Protein AF-A0AB94IKK4-F1 (afdb_monomer_lite)

Sequence (87 aa):
MVEAFEKTCGRRFPFKITKRRPGDVAICYANALKAKQKLGWRAEKGIEEMCIDSWRWQAENPHGYEQSKTNIESPHLSNSGDFLIKS

Radius of gyration: 23.3 Å; chains: 1; bounding box: 54×55×40 Å

Organism: NCBI:txid1131730

Foldseek 3Di:
DQVLLCVLLVHHDDDDDDDDDPPDDPDDDDDCVVCCVPVVDDDPDDPNVVSNVVVVQCVVCVPHPPPDPDDDDDPDPDDDPDDDDDD

Secondary structure (DSSP, 8-state):
-HHHHHHHHTS-------PPPTT--S-----THHHHHHH-------HHHHHHHHHHHHHH-TTTT----------------------

InterPro domains:
  IPR036291 NAD(P)-binding domain superfamily [SSF51735] (1-67)

pLDDT: mean 78.54, std 18.57, range [35.62, 95.25]

Structure (mmCIF, N/CA/C/O backbone):
data_AF-A0AB94IKK4-F1
#
_entry.id   AF-A0AB94IKK4-F1
#
loop_
_atom_site.group_PDB
_atom_site.id
_atom_site.type_symbol
_atom_site.label_atom_id
_atom_site.label_alt_id
_atom_site.label_comp_id
_atom_site.label_asym_id
_atom_site.label_entity_id
_atom_site.label_seq_id
_atom_site.pdbx_PDB_ins_code
_atom_site.Cartn_x
_atom_site.Cartn_y
_atom_site.Cartn_z
_atom_site.occupancy
_atom_site.B_iso_or_equiv
_atom_site.auth_seq_id
_atom_site.auth_comp_id
_atom_site.auth_asym_id
_atom_site.auth_atom_id
_atom_site.pdbx_PDB_model_num
ATOM 1 N N . MET A 1 1 ? -3.568 -0.058 -7.877 1.00 77.50 1 MET A N 1
ATOM 2 C CA . MET A 1 1 ? -2.178 -0.252 -7.405 1.00 77.50 1 MET A CA 1
ATOM 3 C C . MET A 1 1 ? -1.178 -0.155 -8.542 1.00 77.50 1 MET A C 1
ATOM 5 O O . MET A 1 1 ? -0.440 0.811 -8.517 1.00 77.50 1 MET A O 1
ATOM 9 N N . VAL A 1 2 ? -1.178 -1.049 -9.545 1.00 80.38 2 VAL A N 1
ATOM 10 C CA . VAL A 1 2 ? -0.234 -0.959 -10.689 1.00 80.38 2 VAL A CA 1
ATOM 11 C C . VAL A 1 2 ? -0.287 0.414 -11.363 1.00 80.38 2 VAL A C 1
ATOM 13 O O . VAL A 1 2 ? 0.734 1.070 -11.459 1.00 80.38 2 VAL A O 1
ATOM 16 N N . GLU A 1 3 ? -1.477 0.904 -11.710 1.00 83.25 3 GLU A N 1
ATOM 17 C CA . GLU A 1 3 ? -1.647 2.226 -12.334 1.00 83.25 3 GLU A CA 1
ATOM 18 C C . GLU A 1 3 ? -1.151 3.393 -11.461 1.00 83.25 3 GLU A C 1
ATOM 20 O O . GLU A 1 3 ? -0.469 4.289 -11.951 1.00 83.25 3 GLU A O 1
ATOM 25 N N . ALA A 1 4 ? -1.444 3.371 -10.155 1.00 80.81 4 ALA A N 1
ATOM 26 C CA . ALA A 1 4 ? -0.951 4.385 -9.221 1.00 80.81 4 ALA A CA 1
ATOM 27 C C . ALA A 1 4 ? 0.585 4.370 -9.152 1.00 80.81 4 ALA A C 1
ATOM 29 O O . ALA A 1 4 ? 1.210 5.424 -9.168 1.00 80.81 4 ALA A O 1
ATOM 30 N N . PHE A 1 5 ? 1.184 3.178 -9.161 1.00 82.19 5 PHE A N 1
ATOM 31 C CA . PHE A 1 5 ? 2.633 3.000 -9.176 1.00 82.19 5 PHE A CA 1
ATOM 32 C C . PHE A 1 5 ? 3.259 3.456 -10.507 1.00 82.19 5 PHE A C 1
ATOM 34 O O . PHE A 1 5 ? 4.286 4.125 -10.514 1.00 82.19 5 PHE A O 1
ATOM 41 N N . GLU A 1 6 ? 2.629 3.156 -11.647 1.00 87.62 6 GLU A N 1
ATOM 42 C CA . GLU A 1 6 ? 3.063 3.642 -12.965 1.00 87.62 6 GLU A CA 1
ATOM 43 C C . GLU A 1 6 ? 3.039 5.174 -13.038 1.00 87.62 6 GLU A C 1
ATOM 45 O O . GLU A 1 6 ? 3.984 5.786 -13.543 1.00 87.62 6 GLU A O 1
ATOM 50 N N . LYS A 1 7 ? 1.990 5.797 -12.482 1.00 84.56 7 LYS A N 1
ATOM 51 C CA . LYS A 1 7 ? 1.856 7.255 -12.381 1.00 84.56 7 LYS A CA 1
ATOM 52 C C . LYS A 1 7 ? 2.983 7.864 -11.543 1.00 84.56 7 LYS A C 1
ATOM 54 O O . LYS A 1 7 ? 3.548 8.871 -11.954 1.00 84.56 7 LYS 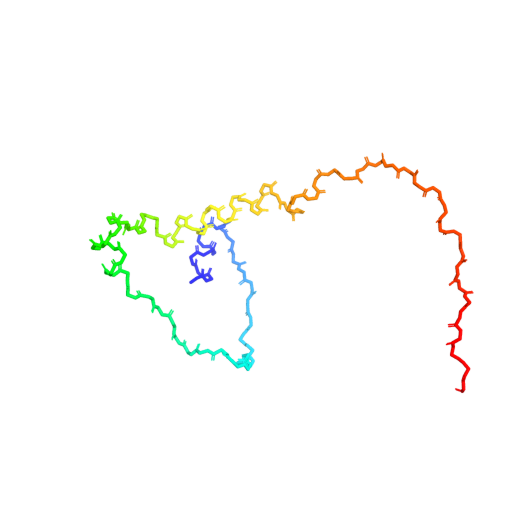A O 1
ATOM 59 N N . THR A 1 8 ? 3.343 7.258 -10.408 1.00 83.19 8 THR A N 1
ATOM 60 C CA . THR A 1 8 ? 4.416 7.776 -9.539 1.00 83.19 8 THR A CA 1
ATOM 61 C C . THR A 1 8 ? 5.813 7.552 -10.106 1.00 83.19 8 THR A C 1
ATOM 63 O O . THR A 1 8 ? 6.677 8.410 -9.954 1.00 83.19 8 THR A O 1
ATOM 66 N N . CYS A 1 9 ? 6.047 6.425 -10.782 1.00 78.06 9 CYS A N 1
ATOM 67 C CA . CYS A 1 9 ? 7.346 6.115 -11.384 1.00 78.06 9 CYS A CA 1
ATOM 68 C C . CYS A 1 9 ? 7.559 6.805 -12.740 1.00 78.06 9 CYS A C 1
ATOM 70 O O . CYS A 1 9 ? 8.680 6.814 -13.251 1.00 78.06 9 CYS A O 1
ATOM 72 N N . GLY A 1 10 ? 6.490 7.318 -13.362 1.00 81.88 10 GLY A N 1
ATOM 73 C CA . GLY A 1 10 ? 6.517 7.858 -14.723 1.00 81.88 10 GLY A CA 1
ATOM 74 C C . GLY A 1 10 ? 6.856 6.807 -15.788 1.00 81.88 10 GLY A C 1
ATOM 75 O O . GLY A 1 10 ? 7.359 7.150 -16.856 1.00 81.88 10 GLY A O 1
ATOM 76 N N . ARG A 1 11 ? 6.641 5.517 -15.497 1.00 80.00 11 ARG A N 1
ATOM 77 C CA . ARG A 1 11 ? 6.995 4.384 -16.368 1.00 80.00 11 ARG A CA 1
ATOM 78 C C . ARG A 1 11 ? 5.856 3.376 -16.399 1.00 80.00 11 ARG A C 1
ATOM 80 O O . ARG A 1 11 ? 5.222 3.134 -15.379 1.00 80.00 11 ARG A O 1
ATOM 87 N N . ARG A 1 12 ? 5.630 2.765 -17.564 1.00 84.50 12 ARG A N 1
ATOM 88 C CA . ARG A 1 12 ? 4.711 1.629 -17.713 1.00 84.50 12 ARG A CA 1
ATOM 89 C C . ARG A 1 12 ? 5.421 0.332 -17.346 1.00 84.50 12 ARG A C 1
ATOM 91 O O . ARG A 1 12 ? 6.554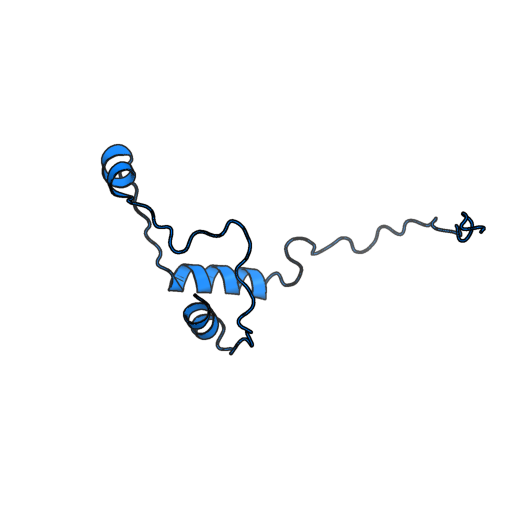 0.113 -17.776 1.00 84.50 12 ARG A O 1
ATOM 98 N N . PHE A 1 13 ? 4.746 -0.527 -16.594 1.00 83.31 13 PHE A N 1
ATOM 99 C CA . PHE A 1 13 ? 5.248 -1.836 -16.202 1.00 83.31 13 PHE A CA 1
ATOM 100 C C . PHE A 1 13 ? 4.463 -2.932 -16.928 1.00 83.31 13 PHE A C 1
ATOM 102 O O . PHE A 1 13 ? 3.237 -2.997 -16.814 1.00 83.31 13 PHE A O 1
ATOM 109 N N . PRO A 1 14 ? 5.137 -3.831 -17.661 1.00 88.06 14 PRO A N 1
ATOM 110 C CA . PRO A 1 14 ? 4.456 -4.962 -18.266 1.00 88.06 14 PRO A CA 1
ATOM 111 C C . PRO 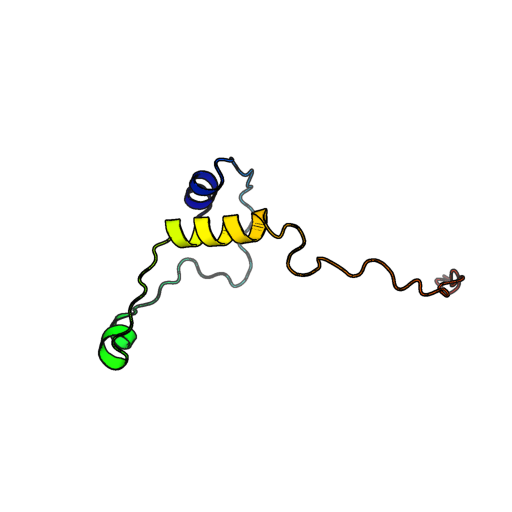A 1 14 ? 3.970 -5.918 -17.170 1.00 88.06 14 PRO A C 1
ATOM 113 O O . PRO A 1 14 ? 4.738 -6.330 -16.301 1.00 88.06 14 PRO A O 1
ATOM 116 N N . PHE A 1 15 ? 2.699 -6.312 -17.231 1.00 87.12 15 PHE A N 1
ATOM 117 C CA . PHE A 1 15 ? 2.143 -7.355 -16.374 1.00 87.12 15 PHE A CA 1
ATOM 118 C C . PHE A 1 15 ? 1.344 -8.360 -17.203 1.00 87.12 15 PHE A C 1
ATOM 120 O O . PHE A 1 15 ? 0.848 -8.057 -18.288 1.00 87.12 15 PHE A O 1
ATOM 127 N N . LYS A 1 16 ? 1.213 -9.580 -16.681 1.00 91.44 16 LYS A N 1
ATOM 128 C CA . LYS A 1 16 ? 0.422 -10.650 -17.287 1.00 91.44 16 LYS A CA 1
ATOM 129 C C . LYS A 1 16 ? -0.526 -11.218 -16.245 1.00 91.44 16 LYS A C 1
ATOM 131 O O . LYS A 1 16 ? -0.114 -11.515 -15.128 1.00 91.44 16 LYS A O 1
ATOM 136 N N . ILE A 1 17 ? -1.784 -11.402 -16.628 1.00 89.81 17 ILE A N 1
ATOM 137 C CA . ILE A 1 17 ? -2.765 -12.080 -15.782 1.00 89.81 17 ILE A CA 1
ATOM 138 C C . ILE A 1 17 ? -2.447 -13.579 -15.790 1.00 89.81 17 ILE A C 1
ATOM 140 O O . ILE A 1 17 ? -2.354 -14.203 -16.849 1.00 89.81 17 ILE A O 1
ATOM 144 N N . THR A 1 18 ? -2.254 -14.153 -14.606 1.00 90.44 18 THR A N 1
ATOM 145 C CA . THR A 1 18 ? -1.981 -15.580 -14.400 1.00 90.44 18 THR A CA 1
ATOM 146 C C . THR A 1 18 ? -3.087 -16.218 -13.556 1.00 90.44 18 THR A C 1
ATOM 148 O O . THR A 1 18 ? -4.054 -15.562 -13.163 1.00 90.44 18 THR A O 1
ATOM 151 N N . LYS A 1 19 ? -2.997 -17.534 -13.321 1.00 91.38 19 LYS A N 1
ATOM 152 C CA . LYS A 1 19 ? -3.959 -18.253 -12.474 1.00 91.38 19 LYS A CA 1
ATOM 153 C C . LYS A 1 19 ? -3.952 -17.670 -11.057 1.00 91.38 19 LYS A C 1
ATOM 155 O O . LYS A 1 19 ? -2.914 -17.225 -10.574 1.00 91.38 19 LYS A O 1
ATOM 160 N N . ARG A 1 20 ? -5.103 -17.721 -10.378 1.00 91.25 20 ARG A N 1
ATOM 161 C CA . ARG A 1 20 ? -5.204 -17.314 -8.970 1.00 91.25 20 ARG A CA 1
ATOM 162 C C . ARG A 1 20 ? -4.223 -18.110 -8.112 1.00 91.25 20 ARG A C 1
ATOM 164 O O . ARG A 1 20 ? -4.102 -19.325 -8.277 1.00 91.25 20 ARG A O 1
ATOM 171 N N . ARG A 1 21 ? -3.561 -17.427 -7.180 1.00 91.88 21 ARG A N 1
ATOM 172 C CA . ARG A 1 21 ? -2.730 -18.075 -6.170 1.00 91.88 21 ARG A CA 1
ATOM 173 C C . ARG A 1 21 ? -3.645 -18.802 -5.171 1.00 91.88 21 ARG A C 1
ATOM 175 O O . ARG A 1 21 ? -4.597 -18.193 -4.679 1.00 91.88 21 ARG A O 1
ATOM 182 N N . PRO A 1 22 ? -3.406 -20.092 -4.876 1.00 89.31 22 PRO A N 1
ATOM 183 C CA . PRO A 1 22 ? -4.173 -20.806 -3.860 1.00 89.31 22 PRO A CA 1
ATOM 184 C C . PRO A 1 22 ? -4.088 -20.091 -2.507 1.00 89.31 22 PRO A C 1
ATOM 186 O O . PRO A 1 22 ? -2.995 -19.744 -2.067 1.00 89.31 22 PRO A O 1
ATOM 189 N N . GLY A 1 23 ? -5.234 -19.880 -1.857 1.00 87.62 23 GLY A N 1
ATOM 190 C CA . GLY A 1 23 ? -5.323 -19.209 -0.555 1.00 87.62 23 GLY A CA 1
ATOM 191 C C . GLY A 1 23 ? -5.594 -17.700 -0.602 1.00 87.62 23 GLY A C 1
ATOM 192 O O . GLY A 1 23 ? -5.927 -17.134 0.436 1.00 87.62 23 GLY A O 1
ATOM 193 N N . ASP A 1 24 ? -5.532 -17.052 -1.771 1.00 88.94 24 ASP A N 1
ATOM 194 C CA . ASP A 1 24 ? -5.868 -15.627 -1.886 1.00 88.94 24 ASP A CA 1
ATOM 195 C C . ASP A 1 24 ? -7.389 -15.404 -1.805 1.00 88.94 24 ASP A C 1
ATOM 197 O O . ASP A 1 24 ? -8.172 -15.954 -2.589 1.00 88.94 24 ASP A O 1
ATOM 201 N N . VAL A 1 25 ? -7.813 -14.551 -0.869 1.00 80.44 25 VAL A N 1
ATOM 202 C CA . VAL A 1 25 ? -9.194 -14.055 -0.777 1.00 80.44 25 VAL A CA 1
ATOM 203 C C . VAL A 1 25 ? -9.450 -12.974 -1.829 1.00 80.44 25 VAL A C 1
ATOM 205 O O . VAL A 1 25 ? -8.547 -12.232 -2.204 1.00 80.44 25 VAL A O 1
ATOM 208 N N . ALA A 1 26 ? -10.693 -12.855 -2.304 1.00 83.56 26 ALA A N 1
ATOM 209 C CA . ALA A 1 26 ? -11.017 -11.936 -3.397 1.00 83.56 26 ALA A CA 1
ATOM 210 C C . ALA A 1 26 ? -10.810 -10.453 -3.033 1.00 83.56 26 ALA A C 1
ATOM 212 O O . ALA A 1 26 ? -10.309 -9.691 -3.855 1.00 83.56 26 ALA A O 1
ATOM 213 N N . ILE A 1 27 ? -11.219 -10.040 -1.828 1.00 87.12 27 ILE A N 1
ATOM 214 C CA . ILE A 1 27 ? -11.120 -8.662 -1.331 1.00 87.12 27 ILE A CA 1
ATOM 215 C C . ILE A 1 27 ? -10.918 -8.710 0.188 1.00 87.12 27 ILE A C 1
ATOM 217 O O . ILE A 1 27 ? -11.600 -9.466 0.878 1.00 87.12 27 ILE A O 1
ATOM 221 N N . CYS A 1 28 ? -10.012 -7.883 0.714 1.00 87.25 28 CYS A N 1
ATOM 222 C CA . CYS A 1 28 ? -9.797 -7.707 2.149 1.00 87.25 28 CYS A CA 1
ATOM 223 C C . CYS A 1 28 ? -9.544 -6.224 2.458 1.00 87.25 28 CYS A C 1
ATOM 225 O O . CYS A 1 28 ? -8.622 -5.627 1.905 1.00 87.25 28 CYS A O 1
ATOM 227 N N . TYR A 1 29 ? -10.365 -5.624 3.324 1.00 88.81 29 TYR A N 1
ATOM 228 C CA . TYR A 1 29 ? -10.202 -4.250 3.808 1.00 88.81 29 TYR A CA 1
ATOM 229 C C . TYR A 1 29 ? -10.532 -4.162 5.301 1.00 88.81 29 TYR A C 1
ATOM 231 O O . TYR A 1 29 ? -11.306 -4.958 5.832 1.00 88.81 29 TYR A O 1
ATOM 239 N N . ALA A 1 30 ? -9.947 -3.181 5.989 1.00 89.56 30 ALA A N 1
ATOM 240 C CA . ALA A 1 30 ? -10.120 -2.998 7.426 1.00 89.56 30 ALA A CA 1
ATOM 241 C C . ALA A 1 30 ? -11.152 -1.907 7.750 1.00 89.56 30 ALA A C 1
ATOM 243 O O . ALA A 1 30 ? -11.132 -0.824 7.165 1.00 89.56 30 ALA A O 1
ATOM 244 N N . ASN A 1 31 ? -12.001 -2.147 8.757 1.00 91.56 31 ASN A N 1
ATOM 245 C CA . ASN A 1 31 ? -12.756 -1.081 9.417 1.00 91.56 31 ASN A CA 1
ATOM 246 C C . ASN A 1 31 ? -11.903 -0.468 10.542 1.00 91.56 31 ASN A C 1
ATOM 248 O O . ASN A 1 31 ? -11.792 -1.027 11.635 1.00 91.56 31 ASN A O 1
ATOM 252 N N . ALA A 1 32 ? -11.318 0.701 10.280 1.00 90.69 32 ALA A N 1
ATOM 253 C CA . ALA A 1 32 ? -10.427 1.391 11.214 1.00 90.69 32 ALA A CA 1
ATOM 254 C C . ALA A 1 32 ? -11.150 2.217 12.303 1.00 90.69 32 ALA A C 1
ATOM 256 O O . ALA A 1 32 ? -10.489 2.882 13.104 1.00 90.69 32 ALA A O 1
ATOM 257 N N . LEU A 1 33 ? -12.491 2.183 12.381 1.00 93.00 33 LEU A N 1
ATOM 258 C CA . LEU A 1 33 ? -13.260 3.018 13.316 1.00 93.00 33 LEU A CA 1
ATOM 259 C C . LEU A 1 33 ? -12.869 2.774 14.781 1.00 93.00 33 LEU A C 1
ATOM 261 O O . LEU A 1 33 ? -12.720 3.724 15.549 1.00 93.00 33 LEU A O 1
ATOM 265 N N . LYS A 1 34 ? -12.636 1.512 15.158 1.00 90.69 34 LYS A N 1
ATOM 266 C CA . LYS A 1 34 ? -12.235 1.140 16.524 1.00 90.69 34 LYS A CA 1
ATOM 267 C C . LYS A 1 34 ? -10.886 1.751 16.917 1.00 90.69 34 LYS A C 1
ATOM 269 O O . LYS A 1 34 ? -10.741 2.204 18.049 1.00 90.69 34 LYS A O 1
ATOM 274 N N . ALA A 1 35 ? -9.920 1.785 15.996 1.00 91.94 35 ALA A N 1
ATOM 275 C CA . ALA A 1 35 ? -8.612 2.396 16.235 1.00 91.94 35 ALA A CA 1
ATOM 276 C C . ALA A 1 35 ? -8.743 3.915 16.418 1.00 91.94 35 ALA A C 1
ATOM 278 O O . ALA A 1 35 ? -8.212 4.458 17.382 1.00 91.94 35 ALA A O 1
ATOM 279 N N . LYS A 1 36 ? -9.552 4.575 15.580 1.00 92.12 36 LYS A N 1
ATOM 280 C CA . LYS A 1 36 ? -9.851 6.007 15.720 1.00 92.12 36 LYS A CA 1
ATOM 281 C C . LYS A 1 36 ? -10.476 6.339 17.074 1.00 92.12 36 LYS A C 1
ATOM 283 O O . LYS A 1 36 ? -10.052 7.281 17.728 1.00 92.12 36 LYS A O 1
ATOM 288 N N . GLN A 1 37 ? -11.474 5.567 17.500 1.00 93.75 37 GLN A N 1
ATOM 289 C CA . GLN A 1 37 ? -12.204 5.829 18.743 1.00 93.75 37 GLN A CA 1
ATOM 290 C C . GLN A 1 37 ? -11.370 5.560 19.997 1.00 93.75 37 GLN A C 1
ATOM 292 O O . GLN A 1 37 ? -11.481 6.301 20.966 1.00 93.75 37 GLN A O 1
ATOM 297 N N . LYS A 1 38 ? -10.564 4.491 20.001 1.00 93.75 38 LYS A N 1
ATOM 298 C CA . LYS A 1 38 ? -9.833 4.066 21.204 1.00 93.75 38 LYS A CA 1
ATOM 299 C C . LYS A 1 38 ? -8.428 4.638 21.315 1.00 93.75 38 LYS A C 1
ATOM 301 O O . LYS A 1 38 ? -7.954 4.832 22.425 1.00 93.75 38 LYS A O 1
ATOM 306 N N . LEU A 1 39 ? -7.762 4.851 20.185 1.00 93.81 39 LEU A N 1
ATOM 307 C CA . LEU A 1 39 ? -6.360 5.269 20.137 1.00 93.81 39 LEU A CA 1
ATOM 308 C C . LEU A 1 39 ? -6.202 6.701 19.615 1.00 93.81 39 LEU A C 1
ATOM 310 O O . LEU A 1 39 ? -5.084 7.195 19.556 1.00 93.81 39 LEU A O 1
ATOM 314 N N . GLY A 1 40 ? -7.287 7.345 19.164 1.00 92.25 40 GLY A N 1
ATOM 315 C CA . GLY A 1 40 ? -7.213 8.637 18.474 1.00 92.25 40 GLY A CA 1
ATOM 316 C C . GLY A 1 40 ? -6.474 8.575 17.132 1.00 92.25 40 GLY A C 1
ATOM 317 O O . GLY A 1 40 ? -6.213 9.608 16.526 1.00 92.25 40 GLY A O 1
ATOM 318 N N . TRP A 1 41 ? -6.133 7.376 16.656 1.00 95.25 41 TRP A N 1
ATOM 319 C CA . TRP A 1 41 ? -5.245 7.177 15.517 1.00 95.25 41 TRP A CA 1
ATOM 320 C C . TRP A 1 41 ? -6.012 7.064 14.195 1.00 95.25 41 TRP A C 1
ATOM 322 O O . TRP A 1 41 ? -7.068 6.426 14.117 1.00 95.25 41 TRP A O 1
ATOM 332 N N . ARG A 1 42 ? -5.452 7.639 13.127 1.00 93.50 42 ARG A N 1
ATOM 333 C CA . ARG A 1 42 ? -5.965 7.553 11.755 1.00 93.50 42 ARG A CA 1
ATOM 334 C C . ARG A 1 42 ? -4.794 7.471 10.773 1.00 93.50 42 ARG A C 1
ATOM 336 O O . ARG A 1 42 ? -3.777 8.115 10.982 1.00 93.50 42 ARG A O 1
ATOM 343 N N . ALA A 1 43 ? -4.962 6.729 9.679 1.00 92.12 43 ALA A N 1
ATOM 344 C CA . ALA A 1 43 ? -4.038 6.799 8.550 1.00 92.12 43 ALA A CA 1
ATOM 345 C C . ALA A 1 43 ? -4.124 8.178 7.867 1.00 92.12 43 ALA A C 1
ATOM 347 O O . ALA A 1 43 ? -5.205 8.593 7.439 1.00 92.12 43 ALA A O 1
ATOM 348 N N . GLU A 1 44 ? -2.992 8.873 7.787 1.00 93.50 44 GLU A N 1
ATOM 349 C CA . GLU A 1 44 ? -2.898 10.238 7.246 1.00 93.50 44 GLU A CA 1
ATOM 350 C C . GLU A 1 44 ? -2.465 10.274 5.778 1.00 93.50 44 GLU A C 1
ATOM 352 O O . GLU A 1 44 ? -2.817 11.202 5.057 1.00 93.50 44 GLU A O 1
ATOM 357 N N . LYS A 1 45 ? -1.728 9.251 5.333 1.00 93.06 45 LYS A N 1
ATOM 358 C CA . LYS A 1 45 ? -1.220 9.125 3.964 1.00 93.06 45 LYS A CA 1
ATOM 359 C C . LYS A 1 45 ? -2.158 8.277 3.107 1.00 93.06 45 LYS A C 1
ATOM 361 O O . LYS A 1 45 ? -2.691 7.270 3.579 1.00 93.06 45 LYS A O 1
ATOM 366 N N . GLY A 1 46 ? -2.342 8.681 1.855 1.00 91.06 46 GLY A N 1
ATOM 367 C CA . GLY A 1 46 ? -3.092 7.943 0.851 1.00 91.06 46 GLY A CA 1
ATOM 368 C C . GLY A 1 46 ? -2.221 6.968 0.059 1.00 91.06 46 GLY A C 1
ATOM 369 O O . GLY A 1 46 ? -1.049 6.727 0.350 1.00 91.06 46 GLY A O 1
ATOM 370 N N . ILE A 1 47 ? -2.829 6.377 -0.969 1.00 88.50 47 ILE A N 1
ATOM 371 C CA . ILE A 1 47 ? -2.180 5.371 -1.818 1.00 88.50 47 ILE A CA 1
ATOM 372 C C . ILE A 1 47 ? -1.108 5.998 -2.719 1.00 88.50 47 ILE A C 1
ATOM 374 O O . ILE A 1 47 ? -0.109 5.343 -3.009 1.00 88.50 47 ILE A O 1
ATOM 378 N N . GLU A 1 48 ? -1.286 7.249 -3.151 1.00 87.38 48 GLU A N 1
ATOM 379 C CA . GLU A 1 48 ? -0.298 7.935 -3.990 1.00 87.38 48 GLU A CA 1
ATOM 380 C C . GLU A 1 48 ? 0.989 8.205 -3.203 1.00 87.38 48 GLU A C 1
ATOM 382 O O . GLU A 1 48 ? 2.068 7.842 -3.668 1.00 87.38 48 GLU A O 1
ATOM 387 N N . GLU A 1 49 ? 0.885 8.727 -1.977 1.00 88.50 49 GLU A N 1
ATOM 388 C CA . GLU A 1 49 ? 2.036 8.966 -1.099 1.00 88.50 49 GLU A CA 1
ATOM 389 C C . GLU A 1 49 ? 2.770 7.662 -0.772 1.00 88.50 49 GLU A C 1
ATOM 391 O O . GLU A 1 49 ? 3.998 7.620 -0.807 1.00 88.50 49 GLU A O 1
ATOM 396 N N . MET A 1 50 ? 2.032 6.571 -0.534 1.00 91.31 50 MET A N 1
ATOM 397 C CA . MET A 1 50 ? 2.628 5.244 -0.349 1.00 91.31 50 MET A CA 1
ATOM 398 C C . MET A 1 50 ? 3.443 4.794 -1.571 1.00 91.31 50 MET A C 1
ATOM 400 O O . MET A 1 50 ? 4.536 4.246 -1.410 1.00 91.31 50 MET A O 1
ATOM 404 N N . CYS A 1 51 ? 2.927 5.005 -2.787 1.00 89.75 51 CYS A N 1
ATOM 405 C CA . CYS A 1 51 ? 3.627 4.633 -4.018 1.00 89.75 51 CYS A CA 1
ATOM 406 C C . CYS A 1 51 ? 4.878 5.504 -4.241 1.00 89.75 51 CYS A C 1
ATOM 408 O O . CYS A 1 51 ? 5.926 4.968 -4.596 1.00 89.75 51 CYS A O 1
ATOM 410 N N . ILE A 1 52 ? 4.800 6.814 -3.966 1.00 89.94 52 ILE A N 1
ATOM 411 C CA . ILE A 1 52 ? 5.940 7.744 -4.057 1.00 89.94 52 ILE A CA 1
ATOM 412 C C . ILE A 1 52 ? 7.048 7.347 -3.081 1.00 89.94 52 ILE A C 1
ATOM 414 O O . ILE A 1 52 ? 8.197 7.209 -3.499 1.00 89.94 52 ILE A O 1
ATOM 418 N N . ASP A 1 53 ? 6.712 7.137 -1.804 1.00 91.12 53 ASP A N 1
ATOM 419 C CA . ASP A 1 53 ? 7.687 6.783 -0.765 1.00 91.12 53 ASP A CA 1
ATOM 420 C C . ASP A 1 53 ? 8.365 5.439 -1.096 1.00 91.12 53 ASP A C 1
ATOM 422 O O . ASP A 1 53 ? 9.588 5.311 -1.001 1.00 91.12 53 ASP A O 1
ATOM 426 N N . SER A 1 54 ? 7.588 4.458 -1.575 1.00 90.81 54 SER A N 1
ATOM 427 C CA . SER A 1 54 ? 8.110 3.149 -1.996 1.00 90.81 54 SER A CA 1
ATOM 428 C C . SER A 1 54 ? 9.053 3.260 -3.196 1.00 90.81 54 SER A C 1
ATOM 430 O O . SER A 1 54 ? 10.116 2.640 -3.211 1.00 90.81 54 SER A O 1
ATOM 432 N N . TRP A 1 55 ? 8.678 4.049 -4.210 1.00 89.38 55 TRP A N 1
ATOM 433 C CA . TRP A 1 55 ? 9.506 4.245 -5.397 1.00 89.38 55 TRP A CA 1
ATOM 434 C C . TRP A 1 55 ? 10.787 5.009 -5.080 1.00 89.38 55 TRP A C 1
ATOM 436 O O . TRP A 1 55 ? 11.849 4.598 -5.537 1.00 89.38 55 TRP A O 1
ATOM 446 N N . ARG A 1 56 ? 10.713 6.074 -4.271 1.00 91.62 56 ARG A N 1
ATOM 447 C CA . ARG A 1 56 ? 11.894 6.830 -3.832 1.00 91.62 56 ARG A CA 1
ATOM 448 C C . ARG A 1 56 ? 12.902 5.902 -3.165 1.00 91.62 56 ARG A C 1
ATOM 450 O O . ARG A 1 56 ? 14.055 5.866 -3.584 1.00 91.62 56 ARG A O 1
ATOM 457 N N . TRP A 1 57 ? 12.444 5.097 -2.202 1.00 92.81 57 TRP A N 1
ATOM 458 C CA . TRP A 1 57 ? 13.302 4.124 -1.531 1.00 92.81 57 TRP A CA 1
ATOM 459 C C . TRP A 1 57 ? 13.951 3.155 -2.524 1.00 92.81 57 TRP A C 1
ATOM 461 O O . TRP A 1 57 ? 15.168 2.989 -2.511 1.00 92.81 57 TRP A O 1
ATOM 471 N N . GLN A 1 58 ? 13.162 2.546 -3.412 1.00 91.81 58 GLN A N 1
ATOM 472 C CA . GLN A 1 58 ? 13.664 1.563 -4.373 1.00 91.81 58 GLN A CA 1
ATOM 473 C C . GLN A 1 58 ? 14.620 2.169 -5.415 1.00 91.81 58 GLN A C 1
ATOM 475 O O . GLN A 1 58 ? 15.559 1.497 -5.843 1.00 91.81 58 GLN A O 1
ATOM 480 N N . ALA A 1 59 ? 14.386 3.414 -5.834 1.00 88.38 59 ALA A N 1
ATOM 481 C CA . ALA A 1 59 ? 15.224 4.125 -6.794 1.00 88.38 59 ALA A CA 1
ATOM 482 C C . ALA A 1 59 ? 16.580 4.521 -6.189 1.00 88.38 59 ALA A C 1
ATOM 484 O O . ALA A 1 59 ? 17.601 4.421 -6.865 1.00 88.38 59 ALA A O 1
ATOM 485 N N . GLU A 1 60 ? 16.594 4.933 -4.920 1.00 91.62 60 GLU A N 1
ATOM 486 C CA . GLU A 1 60 ? 17.814 5.286 -4.182 1.00 91.62 60 GLU A CA 1
ATOM 487 C C . GLU A 1 60 ? 18.573 4.046 -3.677 1.00 91.62 60 GLU A C 1
ATOM 489 O O . GLU A 1 60 ? 19.786 4.090 -3.480 1.00 91.62 60 GLU A O 1
ATOM 494 N N . ASN A 1 61 ? 17.878 2.915 -3.511 1.00 91.62 61 ASN A N 1
ATOM 495 C CA . ASN A 1 61 ? 18.427 1.675 -2.963 1.00 91.62 61 ASN A CA 1
ATOM 496 C C . ASN A 1 61 ? 18.127 0.483 -3.890 1.00 91.62 61 ASN A C 1
ATOM 498 O O . ASN A 1 61 ? 17.382 -0.427 -3.514 1.00 91.62 61 ASN A O 1
ATOM 502 N N . PRO A 1 62 ? 18.712 0.437 -5.102 1.00 89.25 62 PRO A N 1
ATOM 503 C CA . PRO A 1 62 ? 18.425 -0.621 -6.075 1.00 89.25 62 PRO A CA 1
ATOM 504 C C . PRO A 1 62 ? 18.807 -2.024 -5.577 1.00 89.25 62 PRO A C 1
ATOM 506 O O . PRO A 1 62 ? 18.153 -2.998 -5.941 1.00 89.25 62 PRO A O 1
ATOM 509 N N . HIS A 1 63 ? 19.813 -2.122 -4.703 1.00 91.31 63 HIS A N 1
ATOM 510 C CA . HIS A 1 63 ? 20.251 -3.362 -4.046 1.00 91.31 63 HIS A CA 1
ATOM 511 C C . HIS A 1 63 ? 19.790 -3.448 -2.580 1.00 91.31 63 HIS A C 1
ATOM 513 O O . HIS A 1 63 ? 20.353 -4.188 -1.776 1.00 91.31 63 HIS A O 1
ATOM 519 N N . GLY A 1 64 ? 18.779 -2.657 -2.207 1.00 88.12 64 GLY A N 1
ATOM 520 C CA . GLY A 1 64 ? 18.331 -2.539 -0.825 1.00 88.12 64 GLY A CA 1
ATOM 521 C C . GLY A 1 64 ? 19.467 -2.092 0.096 1.00 88.12 64 GLY A C 1
ATOM 522 O O . GLY A 1 64 ? 20.237 -1.193 -0.238 1.00 88.12 64 GLY A O 1
ATOM 523 N N . TYR A 1 65 ? 19.577 -2.740 1.253 1.00 88.69 65 TYR A N 1
ATOM 524 C CA . TYR A 1 65 ? 20.576 -2.418 2.274 1.00 88.69 65 TYR A CA 1
ATOM 525 C C . TYR A 1 65 ? 21.979 -2.993 1.993 1.00 88.69 65 TYR A C 1
ATOM 527 O O . TYR A 1 65 ? 22.890 -2.749 2.777 1.00 88.69 65 TYR A O 1
ATOM 535 N N . GLU A 1 66 ? 22.193 -3.739 0.902 1.00 83.12 66 GLU A N 1
ATOM 536 C CA . GLU A 1 66 ? 23.477 -4.406 0.600 1.00 83.12 66 GLU A CA 1
ATOM 537 C C . GLU A 1 66 ? 24.550 -3.480 -0.010 1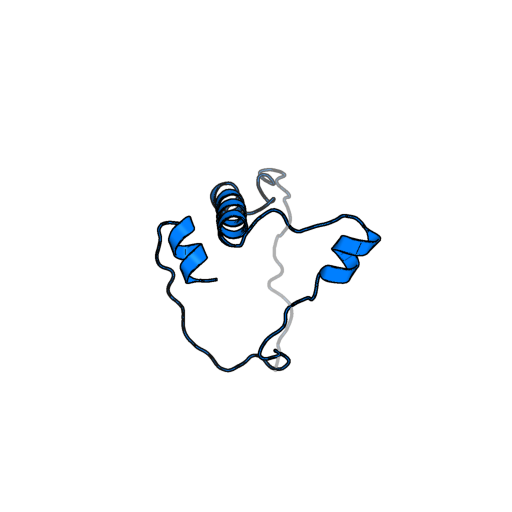.00 83.12 66 GLU A C 1
ATOM 539 O O . GLU A 1 66 ? 25.488 -3.928 -0.673 1.00 83.12 66 GLU A O 1
ATOM 544 N N . GLN A 1 67 ? 24.467 -2.170 0.223 1.00 64.50 67 GLN A N 1
ATOM 545 C CA . GLN A 1 67 ? 25.528 -1.251 -0.181 1.00 64.50 67 GLN A CA 1
ATOM 546 C C . GLN A 1 67 ? 26.713 -1.376 0.791 1.00 64.50 67 GLN A C 1
ATOM 548 O O . GLN A 1 67 ? 26.696 -0.822 1.886 1.00 64.50 67 GLN A O 1
ATOM 553 N N . SER A 1 68 ? 27.744 -2.103 0.344 1.00 57.81 68 SER A N 1
ATOM 554 C CA . SER A 1 68 ? 29.055 -2.378 0.970 1.00 57.81 68 SER A CA 1
ATOM 555 C C . SER A 1 68 ? 29.194 -3.686 1.776 1.00 57.81 68 SER A C 1
ATOM 557 O O . SER A 1 68 ? 29.250 -3.731 3.000 1.00 57.81 68 SER A O 1
ATOM 559 N N . LYS A 1 69 ? 29.433 -4.781 1.048 1.00 53.94 69 LYS A N 1
ATOM 560 C CA . LYS A 1 69 ? 30.501 -5.727 1.414 1.00 53.94 69 LYS A CA 1
ATOM 561 C C . LYS A 1 69 ? 31.487 -5.814 0.254 1.00 53.94 69 LYS A C 1
ATOM 563 O O . LYS A 1 69 ? 31.619 -6.853 -0.381 1.00 53.94 69 LYS A O 1
ATOM 568 N N . THR A 1 70 ? 32.150 -4.706 -0.056 1.00 46.28 70 THR A N 1
ATOM 569 C CA . THR A 1 70 ? 33.292 -4.737 -0.973 1.00 46.28 70 THR A CA 1
ATOM 570 C C . THR A 1 70 ? 34.563 -4.775 -0.126 1.00 46.28 70 THR A C 1
ATOM 572 O O . THR A 1 70 ? 34.817 -3.850 0.638 1.00 46.28 70 THR A O 1
ATOM 575 N N . ASN A 1 71 ? 35.322 -5.863 -0.280 1.00 49.94 71 ASN A N 1
ATOM 576 C CA . ASN A 1 71 ? 36.641 -6.173 0.290 1.00 49.94 71 ASN A CA 1
ATOM 577 C C . ASN A 1 71 ? 36.733 -6.577 1.770 1.00 49.94 71 ASN A C 1
ATOM 579 O O . ASN A 1 71 ? 37.256 -5.851 2.609 1.00 49.94 71 ASN A O 1
ATOM 583 N N . ILE A 1 72 ? 36.414 -7.845 2.034 1.00 54.28 72 ILE A N 1
ATOM 584 C CA . ILE A 1 72 ? 37.378 -8.704 2.735 1.00 54.28 72 ILE A CA 1
ATOM 585 C C . ILE A 1 72 ? 37.646 -9.877 1.792 1.00 54.28 72 ILE A C 1
ATOM 587 O O . ILE A 1 72 ? 36.807 -10.768 1.653 1.00 54.28 72 ILE A O 1
ATOM 591 N N . GLU A 1 73 ? 38.774 -9.837 1.082 1.00 48.97 73 GLU A N 1
ATOM 592 C CA . GLU A 1 73 ? 39.298 -11.003 0.371 1.00 48.97 73 GLU A CA 1
ATOM 593 C C . GLU A 1 73 ? 39.389 -12.164 1.365 1.00 48.97 73 GLU A C 1
ATOM 595 O O . GLU A 1 73 ? 40.165 -12.125 2.317 1.00 48.97 73 GLU A O 1
ATOM 600 N N . SER A 1 74 ? 38.559 -13.185 1.177 1.00 44.47 74 SER A N 1
ATOM 601 C CA . SER A 1 74 ? 38.751 -14.473 1.833 1.00 44.47 74 SER A CA 1
ATOM 602 C C . SER A 1 74 ? 39.311 -15.417 0.772 1.00 44.47 74 SER A C 1
ATOM 604 O O . SER A 1 74 ? 38.5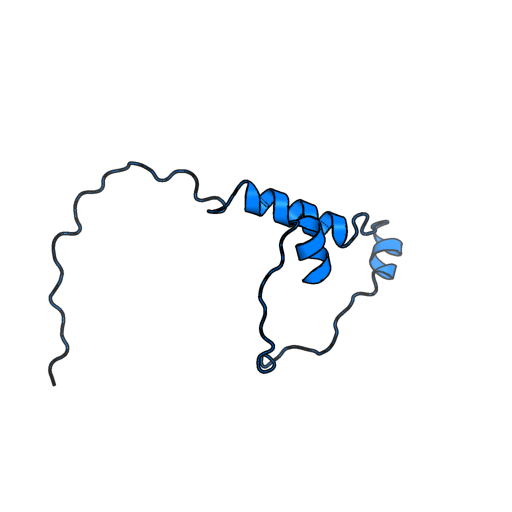67 -15.799 -0.136 1.00 44.47 74 SER A O 1
ATOM 606 N N . PRO A 1 75 ? 40.609 -15.774 0.819 1.00 52.34 75 PRO A N 1
ATOM 607 C CA . PRO A 1 75 ? 41.091 -16.911 0.056 1.00 52.34 75 PRO A CA 1
ATOM 608 C C . PRO A 1 75 ? 40.412 -18.165 0.623 1.00 52.34 75 PRO A C 1
ATOM 610 O O . PRO A 1 75 ? 39.984 -18.172 1.774 1.00 52.34 75 PRO A O 1
ATOM 613 N N . HIS A 1 76 ? 40.346 -19.230 -0.171 1.00 47.34 76 HIS A N 1
ATOM 614 C CA . HIS A 1 76 ? 39.778 -20.547 0.165 1.00 47.34 76 HIS A CA 1
ATOM 615 C C . HIS A 1 76 ? 38.303 -20.763 -0.192 1.00 47.34 76 HIS A C 1
ATOM 617 O O . HIS A 1 76 ? 37.468 -21.048 0.657 1.00 47.34 76 HIS A O 1
ATOM 623 N N . LEU A 1 77 ? 38.034 -20.826 -1.496 1.00 41.19 77 LEU A N 1
ATOM 624 C CA . LEU A 1 77 ? 37.263 -21.948 -2.038 1.00 41.19 77 LEU A CA 1
ATOM 625 C C . LEU A 1 77 ? 38.033 -22.539 -3.225 1.00 41.19 77 LEU A C 1
ATOM 627 O O . LEU A 1 77 ? 37.711 -22.326 -4.390 1.00 41.19 77 LEU A O 1
ATOM 631 N N . SER A 1 78 ? 39.109 -23.260 -2.907 1.00 39.50 78 SER A N 1
ATOM 632 C CA . SER A 1 78 ? 39.693 -24.239 -3.820 1.00 39.50 78 SER A CA 1
ATOM 633 C C . SER A 1 78 ? 38.804 -25.480 -3.844 1.00 39.50 78 SER A C 1
ATOM 635 O O . SER A 1 78 ? 38.532 -26.040 -2.787 1.00 39.50 78 SER A O 1
ATOM 637 N N . ASN A 1 79 ? 38.419 -25.901 -5.049 1.00 45.22 79 ASN A N 1
ATOM 638 C CA . ASN A 1 79 ? 38.007 -27.251 -5.436 1.00 45.22 79 ASN A CA 1
ATOM 639 C C . ASN A 1 79 ? 37.137 -28.053 -4.459 1.00 45.22 79 ASN A C 1
ATOM 641 O O . ASN A 1 79 ? 37.621 -28.665 -3.512 1.00 45.22 79 ASN A O 1
ATOM 645 N N . SER A 1 80 ? 35.875 -28.240 -4.831 1.00 42.81 80 SER A N 1
ATOM 646 C CA . SER A 1 80 ? 35.153 -29.482 -4.528 1.00 42.81 80 SER A CA 1
ATOM 647 C C . SER A 1 80 ? 34.195 -29.807 -5.670 1.00 42.81 80 SER A C 1
ATOM 649 O O . SER A 1 80 ? 32.982 -29.879 -5.506 1.00 42.81 80 SER A O 1
ATOM 651 N N . GLY A 1 81 ? 34.765 -29.984 -6.864 1.00 49.12 81 GLY A N 1
ATOM 652 C CA . GLY A 1 81 ? 34.190 -30.892 -7.845 1.00 49.12 81 GLY A CA 1
ATOM 653 C C . GLY A 1 81 ? 34.581 -32.312 -7.457 1.00 49.12 81 GLY A C 1
ATOM 654 O O . GLY A 1 81 ? 35.559 -32.808 -7.992 1.00 49.12 81 GLY A O 1
ATOM 655 N N . ASP A 1 82 ? 33.889 -32.903 -6.480 1.00 50.75 82 ASP A N 1
ATOM 656 C CA . ASP A 1 82 ? 33.864 -34.357 -6.262 1.00 50.75 82 ASP A CA 1
ATOM 657 C C . ASP A 1 82 ? 32.868 -34.716 -5.145 1.00 50.75 82 ASP A C 1
ATOM 659 O O . ASP A 1 82 ? 33.233 -34.823 -3.978 1.00 50.75 82 ASP A O 1
ATOM 663 N N . PHE A 1 83 ? 31.583 -34.886 -5.482 1.00 35.62 83 PHE A N 1
ATOM 664 C CA . PHE A 1 83 ? 30.726 -35.820 -4.740 1.00 35.62 83 PHE A CA 1
ATOM 665 C C . PHE A 1 83 ? 29.481 -36.237 -5.547 1.00 35.62 83 PHE A C 1
ATOM 667 O O . PHE A 1 83 ? 28.446 -35.581 -5.538 1.00 35.62 83 PHE A O 1
ATOM 674 N N . LEU A 1 84 ? 29.628 -37.375 -6.231 1.00 38.09 84 LEU A N 1
ATOM 675 C CA . LEU A 1 84 ? 28.639 -38.453 -6.375 1.00 38.09 84 LEU A CA 1
ATOM 676 C C . LEU A 1 84 ? 27.240 -38.141 -6.949 1.00 38.09 84 LEU A C 1
ATOM 678 O O . LEU A 1 84 ? 26.309 -37.871 -6.199 1.00 38.09 84 LEU A O 1
ATOM 682 N N . ILE A 1 85 ? 27.040 -38.481 -8.231 1.00 39.31 85 ILE A N 1
ATOM 683 C CA . ILE A 1 85 ? 25.949 -39.396 -8.624 1.00 39.31 85 ILE A CA 1
ATOM 684 C C . ILE A 1 85 ? 26.534 -40.477 -9.548 1.00 39.31 85 ILE A C 1
ATOM 686 O O . ILE A 1 85 ? 26.818 -40.235 -10.718 1.00 39.31 85 ILE A O 1
ATOM 690 N N . LYS A 1 86 ? 26.745 -41.672 -8.982 1.00 37.78 86 LYS A N 1
ATOM 691 C CA . LYS A 1 86 ? 26.849 -42.943 -9.707 1.00 37.78 86 LYS A CA 1
ATOM 692 C C . LYS A 1 86 ? 25.460 -43.584 -9.718 1.00 37.78 86 LYS A C 1
ATOM 694 O O . LYS A 1 86 ? 24.962 -43.888 -8.636 1.00 37.78 86 LYS A O 1
ATOM 699 N N . SER A 1 87 ? 24.912 -43.836 -10.904 1.00 45.12 87 SER A N 1
ATOM 700 C CA . SER A 1 87 ? 24.103 -45.014 -11.270 1.00 45.12 87 SER A CA 1
ATOM 701 C C 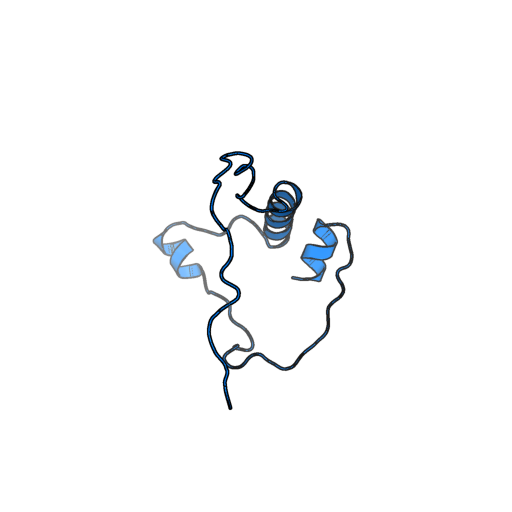. SER A 1 87 ? 23.756 -44.932 -12.748 1.00 45.12 87 SER A C 1
ATOM 703 O O . SER A 1 87 ? 23.107 -43.923 -13.108 1.00 45.12 87 SER A O 1
#